Protein AF-A0A8T8E2N0-F1 (afdb_monomer)

Nearest PDB structures (foldseek):
  7aor-assembly1_af  TM=8.483E-01  e=5.051E+00  Trypanosoma cruzi strain CL Brener
  6n7m-assembly2_C  TM=6.785E-01  e=5.390E+00  Clostridioides difficile 630
  2kw6-assembly1_A  TM=5.102E-01  e=5.051E+00  Homo sapiens
  2lfh-assembly1_A  TM=3.226E-01  e=8.491E+00  Homo sapiens

Secondary structure (DSSP, 8-state):
-----------PPPHHHHHHHHHHHHHHHTSTTTTT-HHHHHHHHHHHHHHHHHTS-----TTS-----

Mean predicted aligned error: 13.11 Å

Organism: NCBI:txid2675099

Structure (mmCIF, N/CA/C/O backbone):
data_AF-A0A8T8E2N0-F1
#
_entry.id   AF-A0A8T8E2N0-F1
#
loop_
_atom_site.group_PDB
_atom_site.id
_atom_site.type_symbol
_atom_site.label_atom_id
_atom_site.label_alt_id
_atom_site.label_comp_id
_atom_site.label_asym_id
_atom_site.label_entity_id
_atom_site.label_seq_id
_atom_site.pdbx_PDB_ins_code
_atom_site.Cartn_x
_atom_site.Cartn_y
_atom_site.Cartn_z
_atom_site.occupancy
_atom_site.B_iso_or_equiv
_atom_site.auth_seq_id
_atom_site.auth_comp_id
_atom_site.auth_asym_id
_atom_site.auth_atom_id
_atom_site.pdbx_PDB_model_num
ATOM 1 N N . MET A 1 1 ? 13.062 -37.231 19.898 1.00 53.53 1 MET A N 1
ATOM 2 C CA . MET A 1 1 ? 12.576 -36.452 18.747 1.00 53.53 1 MET A CA 1
ATOM 3 C C . MET A 1 1 ? 11.925 -35.247 19.386 1.00 53.53 1 MET A C 1
ATOM 5 O O . MET A 1 1 ? 10.890 -35.414 20.011 1.00 53.53 1 MET A O 1
ATOM 9 N N . GLU A 1 2 ? 12.648 -34.134 19.454 1.00 53.47 2 GLU A N 1
ATOM 10 C CA . GLU A 1 2 ? 12.151 -32.899 20.067 1.00 53.47 2 GLU A CA 1
ATOM 11 C C . GLU A 1 2 ? 11.410 -32.143 18.960 1.00 53.47 2 GLU A C 1
ATOM 13 O O . GLU A 1 2 ? 11.993 -31.865 17.915 1.00 53.47 2 GLU A O 1
ATOM 18 N N . GLU A 1 3 ? 10.104 -31.936 19.133 1.00 56.53 3 GLU A N 1
ATOM 19 C CA . GLU A 1 3 ? 9.306 -31.076 18.258 1.00 56.53 3 GLU A 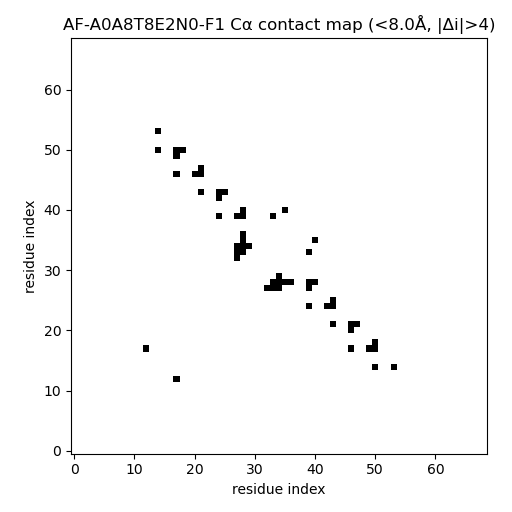CA 1
ATOM 20 C C . GLU A 1 3 ? 9.740 -29.627 18.495 1.00 56.53 3 GLU A C 1
ATOM 22 O O . GLU A 1 3 ? 9.492 -29.061 19.560 1.00 56.53 3 GLU A O 1
ATOM 27 N N . GLU A 1 4 ? 10.402 -29.022 17.510 1.00 51.97 4 GLU A N 1
ATOM 28 C CA . GLU A 1 4 ? 10.562 -27.572 17.460 1.00 51.97 4 GLU A CA 1
ATOM 29 C C . GLU A 1 4 ? 9.187 -26.964 17.168 1.00 51.97 4 GLU A C 1
ATOM 31 O O . GLU A 1 4 ? 8.709 -26.965 16.035 1.00 51.97 4 GLU A O 1
ATOM 36 N N . THR A 1 5 ? 8.505 -26.482 18.206 1.00 58.66 5 THR A N 1
ATOM 37 C CA . THR A 1 5 ? 7.293 -25.683 18.034 1.00 58.66 5 THR A CA 1
ATOM 38 C C . THR A 1 5 ? 7.693 -24.339 17.433 1.00 58.66 5 THR A C 1
ATOM 40 O O . THR A 1 5 ? 8.355 -23.538 18.098 1.00 58.66 5 THR A O 1
ATOM 43 N N . GLU A 1 6 ? 7.303 -24.092 16.184 1.00 58.72 6 GLU A N 1
ATOM 44 C CA . GLU A 1 6 ? 7.387 -22.780 15.547 1.00 58.72 6 GLU A CA 1
ATOM 45 C C . GLU A 1 6 ? 6.603 -21.771 16.401 1.00 58.72 6 GLU A C 1
ATOM 47 O O . GLU A 1 6 ? 5.374 -21.770 16.441 1.00 58.72 6 GLU A O 1
ATOM 52 N N . SER A 1 7 ? 7.328 -20.961 17.175 1.00 56.62 7 SER A N 1
ATOM 53 C CA . SER A 1 7 ? 6.744 -19.931 18.030 1.00 56.62 7 SER A CA 1
ATOM 54 C C . SER A 1 7 ? 6.343 -18.749 17.157 1.00 56.62 7 SER A C 1
ATOM 56 O O . SER A 1 7 ? 7.169 -17.902 16.811 1.00 56.62 7 SER A O 1
ATOM 58 N N . THR A 1 8 ? 5.075 -18.700 16.758 1.00 5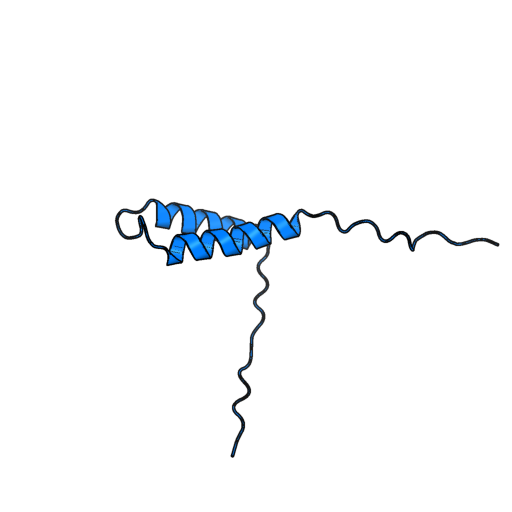7.62 8 THR A N 1
ATOM 59 C CA . THR A 1 8 ? 4.522 -17.550 16.044 1.00 57.62 8 THR A CA 1
ATOM 60 C C . THR A 1 8 ? 4.315 -16.410 17.039 1.00 57.62 8 THR A C 1
ATOM 62 O O . THR A 1 8 ? 3.343 -16.397 17.794 1.00 57.62 8 THR A O 1
ATOM 65 N N . VAL A 1 9 ? 5.244 -15.454 17.070 1.00 56.72 9 VAL A N 1
ATOM 66 C CA . VAL A 1 9 ? 5.043 -14.190 17.789 1.00 56.72 9 VAL A CA 1
ATOM 67 C C . VAL A 1 9 ? 4.054 -13.350 16.985 1.00 56.72 9 VAL A C 1
ATOM 69 O O . VAL A 1 9 ? 4.389 -12.869 15.903 1.00 56.72 9 VAL A O 1
ATOM 72 N N . SER A 1 10 ? 2.839 -13.174 17.504 1.00 61.69 10 SER A N 1
ATOM 73 C CA . SER A 1 10 ? 1.900 -12.185 16.970 1.00 61.69 10 SER A CA 1
ATOM 74 C C . SER A 1 10 ? 2.418 -10.789 17.302 1.00 61.69 10 SER A C 1
ATOM 76 O O . SER A 1 10 ? 2.412 -10.375 18.459 1.00 61.69 10 SER A O 1
ATOM 78 N N . LEU A 1 11 ? 2.915 -10.084 16.287 1.00 67.88 11 LEU A N 1
ATOM 79 C CA . LEU A 1 11 ? 3.217 -8.659 16.368 1.00 67.88 11 LEU A CA 1
ATOM 80 C C . LEU A 1 11 ? 1.948 -7.896 15.994 1.00 67.88 11 LEU A C 1
ATOM 82 O O . LEU A 1 11 ? 1.519 -7.938 14.842 1.00 67.88 11 LEU A O 1
ATOM 86 N N . GLU A 1 12 ? 1.347 -7.229 16.973 1.00 80.50 12 GLU A N 1
ATOM 87 C CA . GLU A 1 12 ? 0.277 -6.263 16.736 1.00 80.50 12 GLU A CA 1
ATOM 88 C C . GLU A 1 12 ? 0.911 -4.895 16.477 1.00 80.50 12 GLU A C 1
ATOM 90 O O . GLU A 1 12 ? 1.775 -4.454 17.236 1.00 80.50 12 GLU A O 1
ATOM 95 N N . PHE A 1 13 ? 0.509 -4.246 15.386 1.00 84.00 13 PHE A N 1
ATOM 96 C CA . PHE A 1 13 ? 0.914 -2.881 15.066 1.00 84.00 13 PHE A CA 1
ATOM 97 C C . PHE A 1 13 ? -0.217 -1.932 15.442 1.00 84.00 13 PHE A C 1
ATOM 99 O O . PHE A 1 13 ? -1.384 -2.217 15.178 1.00 84.00 13 PHE A O 1
ATOM 106 N N . THR A 1 14 ? 0.129 -0.794 16.030 1.00 89.19 14 THR A N 1
ATOM 107 C CA . THR A 1 14 ? -0.812 0.314 16.217 1.00 89.19 14 THR A CA 1
ATOM 108 C C . THR A 1 14 ? -1.154 0.971 14.877 1.00 89.19 14 THR A C 1
ATOM 110 O O . THR A 1 14 ? -0.373 0.889 13.925 1.00 89.19 14 THR A O 1
ATOM 113 N N . ASP A 1 15 ? -2.280 1.685 14.803 1.00 86.75 15 ASP A N 1
ATOM 114 C CA . ASP A 1 15 ? -2.668 2.417 13.587 1.00 86.75 15 ASP A CA 1
ATOM 115 C C . ASP A 1 15 ? -1.577 3.415 13.151 1.00 86.75 15 ASP A C 1
ATOM 117 O O . ASP A 1 15 ? -1.229 3.485 11.974 1.00 86.75 15 ASP A O 1
ATOM 121 N N . GLU A 1 16 ? -0.940 4.114 14.101 1.00 91.00 16 GLU A N 1
ATOM 122 C CA . GLU A 1 16 ? 0.165 5.043 13.811 1.00 91.00 16 GLU A CA 1
ATOM 123 C C . GLU A 1 16 ? 1.390 4.322 13.215 1.00 91.00 16 GLU A C 1
ATOM 125 O O . GLU A 1 16 ? 2.076 4.844 12.329 1.00 91.00 16 GLU A O 1
ATOM 130 N N . GLU A 1 17 ? 1.688 3.108 13.681 1.00 92.56 17 GLU A N 1
ATOM 131 C CA . GLU A 1 17 ? 2.764 2.295 13.115 1.00 92.56 17 GLU A CA 1
ATOM 132 C C . GLU A 1 17 ? 2.413 1.809 11.710 1.00 92.56 17 GLU A C 1
ATOM 134 O O . GLU A 1 17 ? 3.262 1.884 10.819 1.00 92.56 17 GLU A O 1
ATOM 139 N N . ILE A 1 18 ? 1.168 1.385 11.483 1.00 91.50 18 ILE A N 1
ATOM 140 C CA . ILE A 1 18 ? 0.670 0.983 10.163 1.00 91.50 18 ILE A CA 1
ATOM 141 C C . ILE A 1 18 ? 0.764 2.156 9.178 1.00 91.50 18 ILE A C 1
ATOM 143 O O . ILE A 1 18 ? 1.296 1.988 8.078 1.00 91.50 18 ILE A O 1
ATOM 147 N N . GLU A 1 19 ? 0.346 3.359 9.575 1.00 92.00 19 GLU A N 1
ATOM 148 C CA . GLU A 1 19 ? 0.458 4.570 8.753 1.00 92.00 19 GLU A CA 1
ATOM 149 C C . GLU A 1 19 ? 1.915 4.892 8.395 1.00 92.00 19 GLU A C 1
ATOM 151 O O . GLU A 1 19 ? 2.241 5.151 7.230 1.00 92.00 19 GLU A O 1
ATOM 156 N N . ARG A 1 20 ? 2.828 4.831 9.375 1.00 94.50 20 ARG A N 1
ATOM 157 C CA . ARG A 1 20 ? 4.262 5.059 9.134 1.00 94.50 20 ARG A CA 1
ATOM 158 C C . ARG A 1 20 ? 4.856 4.007 8.200 1.00 94.50 20 ARG A C 1
ATOM 160 O O . ARG A 1 20 ? 5.657 4.353 7.328 1.00 94.50 20 ARG A O 1
ATOM 167 N N . ILE A 1 21 ? 4.466 2.742 8.349 1.00 94.25 21 ILE A N 1
ATOM 168 C CA . ILE A 1 21 ? 4.893 1.650 7.467 1.00 94.25 21 ILE A CA 1
ATOM 169 C C . ILE A 1 21 ? 4.396 1.903 6.041 1.00 94.25 21 ILE A C 1
ATOM 171 O O . ILE A 1 21 ? 5.196 1.865 5.104 1.00 94.25 21 ILE A O 1
ATOM 175 N N . LEU A 1 22 ? 3.115 2.235 5.863 1.00 94.75 22 LEU A N 1
ATOM 176 C CA . LEU A 1 22 ? 2.533 2.553 4.556 1.00 94.75 22 LEU A CA 1
ATOM 177 C C . LEU A 1 22 ? 3.221 3.750 3.890 1.00 94.75 22 LEU A C 1
ATOM 179 O O . LEU A 1 22 ? 3.496 3.711 2.685 1.00 94.75 22 LEU A O 1
ATOM 183 N N . MET A 1 23 ? 3.573 4.783 4.660 1.00 95.69 23 MET A N 1
ATOM 184 C CA . MET A 1 23 ? 4.339 5.925 4.159 1.00 95.69 23 MET A CA 1
ATOM 185 C C . MET A 1 23 ? 5.716 5.487 3.637 1.00 95.69 23 MET A C 1
ATOM 187 O O . MET A 1 23 ? 6.081 5.808 2.503 1.00 95.69 23 MET A O 1
ATOM 191 N N . CYS A 1 24 ? 6.465 4.708 4.422 1.00 95.81 24 CYS A N 1
ATOM 192 C CA . CYS A 1 24 ? 7.774 4.186 4.024 1.00 95.81 24 CYS A CA 1
ATOM 193 C C . CYS A 1 24 ? 7.694 3.292 2.778 1.00 95.81 24 CYS A C 1
ATOM 195 O O . CYS A 1 24 ? 8.503 3.439 1.859 1.00 95.81 24 CYS A O 1
ATOM 197 N N . LEU A 1 25 ? 6.703 2.400 2.710 1.00 95.00 25 LEU A N 1
ATOM 198 C CA . LEU A 1 25 ? 6.492 1.523 1.558 1.00 95.00 25 LEU A CA 1
ATOM 199 C C . LEU A 1 25 ? 6.124 2.317 0.300 1.00 95.00 25 LEU A C 1
ATOM 201 O O . LEU A 1 25 ? 6.616 2.017 -0.786 1.00 95.00 25 LEU A O 1
ATOM 205 N N . THR A 1 26 ? 5.329 3.379 0.439 1.00 94.06 26 THR A N 1
ATOM 206 C CA . THR A 1 26 ? 4.985 4.272 -0.677 1.00 94.06 26 THR A CA 1
ATOM 207 C C . THR A 1 26 ? 6.215 5.010 -1.203 1.00 94.06 26 THR A C 1
ATOM 209 O O . THR A 1 26 ? 6.400 5.128 -2.417 1.00 94.06 26 THR A O 1
ATOM 212 N N . LEU A 1 27 ? 7.100 5.476 -0.317 1.00 95.19 27 LEU A N 1
ATOM 213 C CA . LEU A 1 27 ? 8.378 6.071 -0.718 1.00 95.19 27 LEU A CA 1
ATOM 214 C C . LEU A 1 27 ? 9.273 5.048 -1.427 1.00 95.19 27 LEU A C 1
ATOM 216 O O . LEU A 1 27 ? 9.849 5.361 -2.468 1.00 95.19 27 LEU A O 1
ATOM 220 N N . ALA A 1 28 ? 9.343 3.817 -0.911 1.00 94.38 28 ALA A N 1
ATOM 221 C CA . ALA A 1 28 ? 10.090 2.734 -1.539 1.00 94.38 28 ALA A CA 1
ATOM 222 C C . ALA A 1 28 ? 9.545 2.417 -2.937 1.00 94.38 28 ALA A C 1
ATOM 224 O O . ALA A 1 28 ? 10.311 2.393 -3.891 1.00 94.38 28 ALA A O 1
ATOM 225 N N . ARG A 1 29 ? 8.228 2.276 -3.104 1.00 94.12 29 ARG A N 1
ATOM 226 C CA . ARG A 1 29 ? 7.585 2.020 -4.405 1.00 94.12 29 ARG A CA 1
ATOM 227 C C . ARG A 1 29 ? 7.963 3.054 -5.472 1.00 94.12 29 ARG A C 1
ATOM 229 O O . ARG A 1 29 ? 8.176 2.706 -6.633 1.00 94.12 29 ARG A O 1
ATOM 236 N N . ASN A 1 30 ? 8.082 4.318 -5.072 1.00 93.19 30 ASN A N 1
ATOM 237 C CA . ASN A 1 30 ? 8.461 5.424 -5.954 1.00 93.19 30 ASN A CA 1
ATOM 238 C C . ASN A 1 30 ? 9.985 5.590 -6.125 1.00 93.19 30 ASN A C 1
ATOM 240 O O . ASN A 1 30 ? 10.427 6.444 -6.894 1.00 93.19 30 ASN A O 1
ATOM 244 N N . SER A 1 31 ? 10.798 4.793 -5.428 1.00 94.81 31 SER A N 1
ATOM 245 C CA . SER A 1 31 ? 12.249 4.771 -5.610 1.00 94.81 31 SER A CA 1
ATOM 246 C C . SER A 1 31 ? 12.621 3.986 -6.870 1.00 94.81 31 SER A C 1
ATOM 248 O O . SER A 1 31 ? 12.153 2.856 -7.027 1.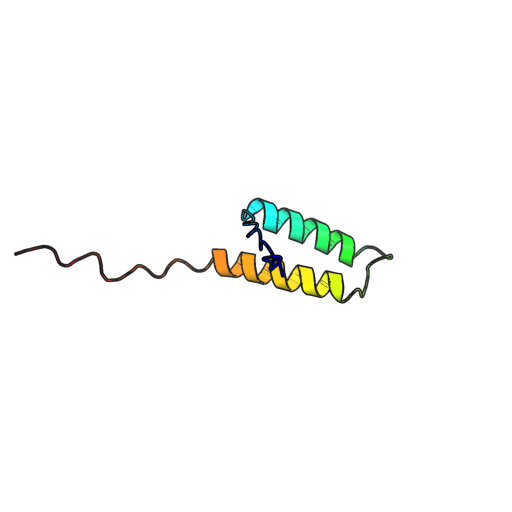00 94.81 31 SER A O 1
ATOM 250 N N . PRO A 1 32 ? 13.554 4.483 -7.706 1.00 92.94 32 PRO A N 1
ATOM 251 C CA . PRO A 1 32 ? 14.020 3.781 -8.906 1.00 92.94 32 PRO A CA 1
ATOM 252 C C . PRO A 1 32 ? 14.505 2.343 -8.671 1.00 92.94 32 PRO A C 1
ATOM 254 O O . PRO A 1 32 ? 14.527 1.540 -9.595 1.00 92.94 32 PRO A O 1
ATOM 257 N N . GLN A 1 33 ? 14.922 2.021 -7.444 1.00 92.12 33 GLN A N 1
ATOM 258 C CA . GLN A 1 33 ? 15.454 0.707 -7.064 1.00 92.12 33 GLN A CA 1
ATOM 259 C C . GLN A 1 33 ? 14.359 -0.337 -6.801 1.00 92.12 33 GLN A C 1
ATOM 261 O O . GLN A 1 33 ? 14.628 -1.532 -6.830 1.00 92.12 33 GLN A O 1
ATOM 266 N N . MET A 1 34 ? 13.146 0.120 -6.494 1.00 89.25 34 MET A N 1
ATOM 267 C CA . MET A 1 34 ? 12.041 -0.695 -5.979 1.00 89.25 34 MET A CA 1
ATOM 268 C C . MET A 1 34 ? 10.757 -0.510 -6.807 1.00 89.25 34 MET A C 1
ATOM 270 O O . MET A 1 34 ? 9.766 -1.201 -6.571 1.00 89.25 34 MET A O 1
ATOM 274 N N . THR A 1 35 ? 10.758 0.390 -7.796 1.00 91.31 35 THR A N 1
ATOM 275 C CA . THR A 1 35 ? 9.648 0.572 -8.736 1.00 91.31 35 THR A CA 1
ATOM 276 C C . THR A 1 35 ? 9.328 -0.729 -9.472 1.00 91.31 35 THR A C 1
ATOM 278 O O . THR A 1 35 ? 10.205 -1.360 -10.057 1.00 91.31 35 THR A O 1
ATOM 281 N N . GLY A 1 36 ? 8.051 -1.121 -9.454 1.00 88.94 36 GLY A N 1
ATOM 282 C CA . GLY A 1 36 ? 7.571 -2.369 -10.059 1.00 88.94 36 GLY A CA 1
ATOM 283 C C . GLY A 1 36 ? 7.828 -3.624 -9.218 1.00 88.94 36 GLY A C 1
ATOM 284 O O . GLY A 1 36 ? 7.599 -4.733 -9.699 1.00 88.94 36 GLY A O 1
ATOM 285 N N . SER A 1 37 ? 8.305 -3.478 -7.977 1.00 95.19 37 SER A N 1
ATOM 286 C CA . SER A 1 37 ? 8.466 -4.600 -7.054 1.00 95.19 37 SER A CA 1
ATOM 287 C C . SER A 1 37 ? 7.113 -5.096 -6.545 1.00 95.19 37 SER A C 1
ATOM 289 O O . SER A 1 37 ? 6.475 -4.451 -5.712 1.00 95.19 37 SER A O 1
ATOM 291 N N . LEU A 1 38 ? 6.728 -6.300 -6.977 1.00 94.44 38 LEU A N 1
ATOM 292 C CA . LEU A 1 38 ? 5.515 -6.977 -6.506 1.00 94.44 38 LEU A CA 1
ATOM 293 C C . LEU A 1 38 ? 5.515 -7.206 -4.990 1.00 94.44 38 LEU A C 1
ATOM 295 O O . LEU A 1 38 ? 4.457 -7.204 -4.378 1.00 94.44 38 LEU A O 1
ATOM 299 N N . ALA A 1 39 ? 6.689 -7.374 -4.375 1.00 93.69 39 ALA A N 1
ATOM 300 C CA . ALA A 1 39 ? 6.795 -7.541 -2.927 1.00 93.69 39 ALA A CA 1
ATOM 301 C C . ALA A 1 39 ? 6.429 -6.254 -2.172 1.00 93.69 39 ALA A C 1
ATOM 303 O O . ALA A 1 39 ? 5.808 -6.313 -1.115 1.00 93.69 39 ALA A O 1
ATOM 304 N N . VAL A 1 40 ? 6.793 -5.087 -2.714 1.00 93.88 40 VAL A N 1
ATOM 305 C CA . VAL A 1 40 ? 6.417 -3.797 -2.117 1.00 93.88 40 VAL A CA 1
ATOM 306 C C . VAL A 1 40 ? 4.923 -3.551 -2.304 1.00 93.88 40 VAL A C 1
ATOM 308 O O . VAL A 1 40 ? 4.258 -3.144 -1.356 1.00 93.88 40 VAL A O 1
ATOM 311 N N . ASP A 1 41 ? 4.386 -3.847 -3.490 1.00 93.75 41 ASP A N 1
ATOM 312 C CA . ASP A 1 41 ? 2.951 -3.722 -3.758 1.00 93.75 41 ASP A CA 1
ATOM 313 C C . ASP A 1 41 ? 2.112 -4.668 -2.866 1.00 93.75 41 ASP A C 1
ATOM 315 O O . ASP A 1 41 ? 1.090 -4.243 -2.326 1.00 93.75 41 ASP A O 1
ATOM 319 N N . ASP A 1 42 ? 2.563 -5.910 -2.639 1.00 94.81 42 ASP A N 1
ATOM 320 C CA . ASP A 1 42 ? 1.914 -6.870 -1.728 1.00 94.81 42 ASP A CA 1
ATOM 321 C C . ASP A 1 42 ? 1.916 -6.378 -0.275 1.00 94.81 42 ASP A C 1
ATOM 323 O O . ASP A 1 42 ? 0.878 -6.365 0.387 1.00 94.81 42 ASP A O 1
ATOM 327 N N . LEU A 1 43 ? 3.064 -5.896 0.215 1.00 93.94 43 LEU A N 1
ATOM 328 C CA . LEU A 1 43 ? 3.159 -5.346 1.567 1.00 93.94 43 LEU A CA 1
ATOM 329 C C . LEU A 1 43 ? 2.226 -4.144 1.750 1.00 93.94 43 LEU A C 1
ATOM 331 O O . LEU A 1 43 ? 1.529 -4.070 2.760 1.00 93.94 43 LEU A O 1
ATOM 335 N N . ILE A 1 44 ? 2.151 -3.239 0.768 1.00 94.25 44 ILE A N 1
ATOM 336 C CA . ILE A 1 44 ? 1.213 -2.109 0.812 1.00 94.25 44 ILE A CA 1
ATOM 337 C C . ILE A 1 44 ? -0.229 -2.613 0.912 1.00 94.25 44 ILE A C 1
ATOM 339 O O . ILE A 1 44 ? -0.973 -2.132 1.762 1.00 94.25 44 ILE A O 1
ATOM 343 N N . ALA A 1 45 ? -0.624 -3.592 0.093 1.00 93.88 45 ALA A N 1
ATOM 344 C CA . ALA A 1 45 ? -1.982 -4.136 0.113 1.00 93.88 45 ALA A CA 1
ATOM 345 C C . ALA A 1 45 ? -2.338 -4.770 1.469 1.00 93.88 45 ALA A C 1
ATOM 347 O O . ALA A 1 45 ? -3.434 -4.548 1.989 1.00 93.88 45 ALA A O 1
ATOM 348 N N . ARG A 1 46 ? -1.405 -5.513 2.073 1.00 91.12 46 ARG A N 1
ATOM 349 C CA . ARG A 1 46 ? -1.602 -6.155 3.381 1.00 91.12 46 ARG A CA 1
ATOM 350 C C . ARG A 1 46 ? -1.778 -5.138 4.508 1.00 91.12 46 ARG A C 1
ATOM 352 O O . ARG A 1 46 ? -2.721 -5.256 5.284 1.00 91.12 46 ARG A O 1
ATOM 359 N N . PHE A 1 47 ? -0.922 -4.118 4.573 1.00 91.00 47 PHE A N 1
ATOM 360 C CA . PHE A 1 47 ? -1.031 -3.079 5.603 1.00 91.00 47 PHE A CA 1
ATOM 361 C C . PHE A 1 47 ? -2.232 -2.146 5.379 1.00 91.00 47 PHE A C 1
ATOM 363 O O . PHE A 1 47 ? -2.877 -1.749 6.344 1.00 91.00 47 PHE A O 1
ATOM 370 N N . ALA A 1 48 ? -2.592 -1.848 4.126 1.00 89.31 48 ALA A N 1
ATOM 371 C CA . ALA A 1 48 ? -3.780 -1.051 3.811 1.00 89.31 48 ALA A CA 1
ATOM 372 C C . ALA A 1 48 ? -5.087 -1.785 4.155 1.00 89.31 48 ALA A C 1
ATOM 374 O O . ALA A 1 48 ? -6.060 -1.154 4.558 1.00 89.31 48 ALA A O 1
ATOM 375 N N . THR A 1 49 ? -5.109 -3.115 4.022 1.00 88.44 49 THR A N 1
ATOM 376 C CA . THR A 1 49 ? -6.254 -3.936 4.447 1.00 88.44 49 THR A CA 1
ATOM 377 C C . THR A 1 49 ? -6.435 -3.854 5.961 1.00 88.44 49 THR A C 1
ATOM 379 O O . THR A 1 49 ? -7.533 -3.553 6.416 1.00 88.44 49 THR A O 1
ATOM 382 N N . HIS A 1 50 ? -5.348 -3.998 6.726 1.00 80.06 50 HIS A N 1
ATOM 383 C CA . HIS A 1 50 ? -5.375 -3.845 8.184 1.00 80.06 50 HIS A CA 1
ATOM 384 C C . HIS A 1 50 ? -5.841 -2.456 8.642 1.00 80.06 50 HIS A C 1
ATOM 386 O O . HIS A 1 50 ? -6.631 -2.364 9.577 1.00 80.06 50 HIS A O 1
ATOM 392 N N . ALA A 1 51 ? -5.400 -1.385 7.972 1.00 78.00 51 ALA A N 1
ATOM 393 C CA . ALA A 1 51 ? -5.853 -0.027 8.280 1.00 78.00 51 ALA A CA 1
ATO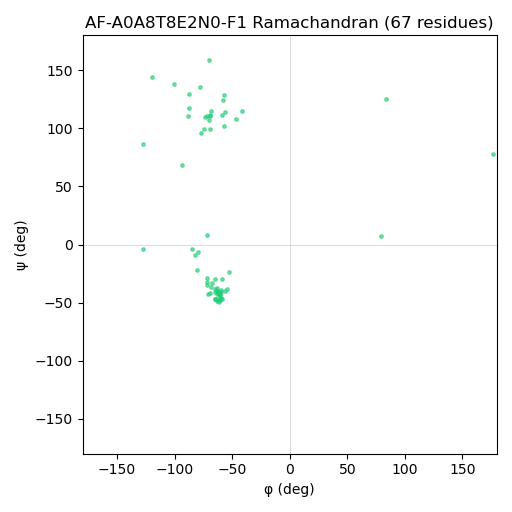M 394 C C . ALA A 1 51 ? -7.374 0.140 8.076 1.00 78.00 51 ALA A C 1
ATOM 396 O O . ALA A 1 51 ? -8.054 0.700 8.929 1.00 78.00 51 ALA A O 1
ATOM 397 N N . ASN A 1 52 ? -7.925 -0.406 6.985 1.00 71.94 52 ASN A N 1
ATOM 398 C CA . ASN A 1 52 ? -9.364 -0.331 6.696 1.00 71.94 52 ASN A CA 1
ATOM 399 C C . ASN A 1 52 ? -10.220 -1.215 7.622 1.00 71.94 52 ASN A C 1
ATOM 401 O O . ASN A 1 52 ? -11.390 -0.913 7.850 1.00 71.94 52 ASN A O 1
ATOM 405 N N . GLU A 1 53 ? -9.674 -2.321 8.133 1.00 66.75 53 GLU A N 1
ATOM 406 C CA . GLU A 1 53 ? -10.366 -3.188 9.096 1.00 66.75 53 GLU A CA 1
ATOM 407 C C . GLU A 1 53 ? -10.477 -2.537 10.485 1.00 66.75 53 GLU A C 1
ATOM 409 O O . GLU A 1 53 ? -11.489 -2.729 11.156 1.00 66.75 53 GLU A O 1
ATOM 414 N N . SER A 1 54 ? -9.495 -1.715 10.878 1.00 56.72 54 SER A N 1
ATOM 415 C CA . SER A 1 54 ? -9.528 -0.902 12.109 1.00 56.72 54 SER A CA 1
ATOM 41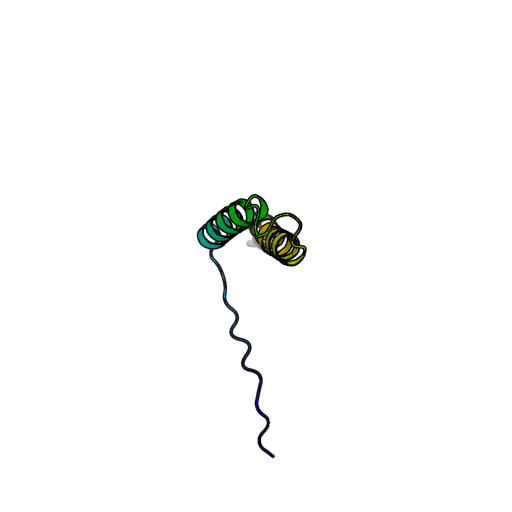6 C C . SER A 1 54 ? -10.639 0.168 12.078 1.00 56.72 54 SER A C 1
ATOM 418 O O . SER A 1 54 ? -11.232 0.498 13.104 1.00 56.72 54 SER A O 1
ATOM 420 N N . GLU A 1 55 ? -10.994 0.666 10.886 1.00 51.03 55 GLU A N 1
ATOM 421 C CA . GLU A 1 55 ? -12.043 1.680 10.690 1.00 51.03 55 GLU A CA 1
ATOM 422 C C . GLU A 1 55 ? -13.478 1.127 10.648 1.00 51.03 55 GLU A C 1
ATOM 424 O O . GLU A 1 55 ? -14.428 1.918 10.665 1.00 51.03 55 GLU A O 1
ATOM 429 N N . MET A 1 56 ? -13.693 -0.196 10.598 1.00 45.81 56 MET A N 1
ATOM 430 C CA . MET A 1 56 ? -15.052 -0.723 10.739 1.00 45.81 56 MET A CA 1
ATOM 431 C C . MET A 1 56 ? -15.523 -0.477 12.177 1.00 45.81 56 MET A C 1
ATOM 433 O O . MET A 1 56 ? -14.961 -1.070 13.100 1.00 45.81 56 MET A O 1
ATOM 437 N N . PRO A 1 57 ? -16.563 0.354 12.410 1.00 44.81 57 PRO A N 1
ATOM 438 C CA . PRO A 1 57 ? -17.124 0.473 13.743 1.00 44.81 57 PRO A CA 1
ATOM 439 C C . PRO A 1 57 ? -17.569 -0.924 14.157 1.00 44.81 57 PRO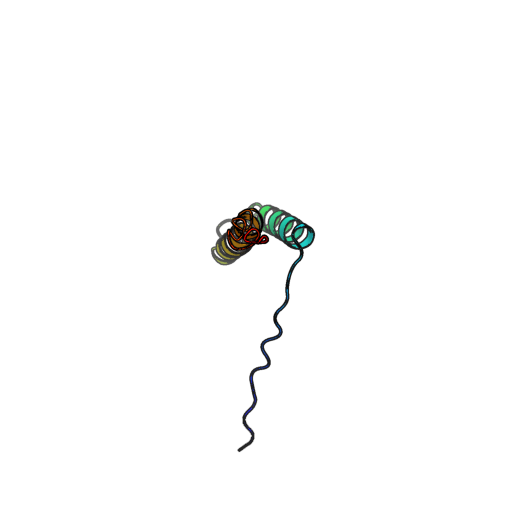 A C 1
ATOM 441 O O . PRO A 1 57 ? -18.330 -1.567 13.427 1.00 44.81 57 PRO A O 1
ATOM 444 N N . ALA A 1 58 ? -17.064 -1.395 15.301 1.00 54.97 58 ALA A N 1
ATOM 445 C CA . ALA A 1 58 ? -17.605 -2.561 15.973 1.00 54.97 58 ALA A CA 1
ATOM 446 C C . ALA A 1 58 ? -19.119 -2.366 15.997 1.00 54.97 58 ALA A C 1
ATOM 448 O O . ALA A 1 58 ? -19.614 -1.432 16.626 1.00 54.97 58 ALA A O 1
ATOM 449 N N . VAL A 1 59 ? -19.830 -3.147 15.185 1.00 57.12 59 VAL A N 1
ATOM 450 C CA . VAL A 1 59 ? -21.275 -3.023 15.049 1.00 57.12 59 VAL A CA 1
ATOM 451 C C . VAL A 1 59 ? -21.813 -3.249 16.452 1.00 57.12 59 VAL A C 1
ATOM 453 O O . VAL A 1 59 ? -21.621 -4.340 16.987 1.00 57.12 59 VAL A O 1
ATOM 456 N N . ASP A 1 60 ? -22.365 -2.188 17.052 1.00 51.44 60 ASP A N 1
ATOM 457 C CA . ASP A 1 60 ? -22.876 -2.177 18.419 1.00 51.44 60 ASP A CA 1
ATOM 458 C C . ASP A 1 60 ? -23.636 -3.474 18.676 1.00 51.44 60 ASP A C 1
ATOM 460 O O . ASP A 1 60 ? -24.648 -3.763 18.032 1.00 51.44 60 ASP A O 1
ATOM 464 N N . ASP A 1 61 ? -23.097 -4.271 19.591 1.00 55.44 61 ASP A N 1
ATOM 465 C CA . ASP A 1 61 ? -23.698 -5.507 20.050 1.00 55.44 61 ASP A CA 1
ATOM 466 C C . ASP A 1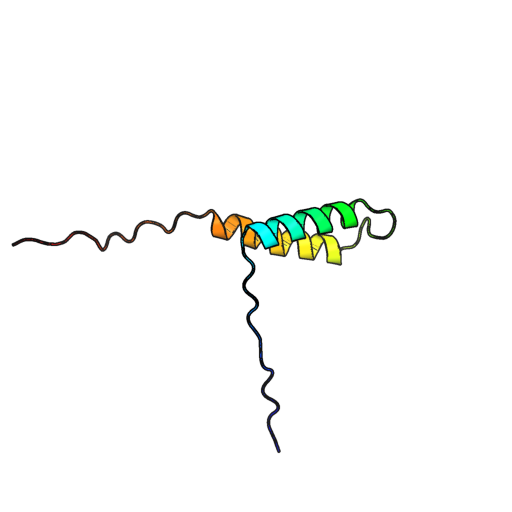 61 ? -25.112 -5.179 20.574 1.00 55.44 61 ASP A C 1
ATOM 468 O O . ASP A 1 61 ? -25.250 -4.462 21.575 1.00 55.44 61 ASP A O 1
ATOM 472 N N . PRO A 1 62 ? -26.199 -5.657 19.934 1.00 56.19 62 PRO A N 1
ATOM 473 C CA . PRO A 1 62 ? -27.555 -5.325 20.359 1.00 56.19 62 PRO A CA 1
ATOM 474 C C . PRO A 1 62 ? -27.955 -6.015 21.675 1.00 56.19 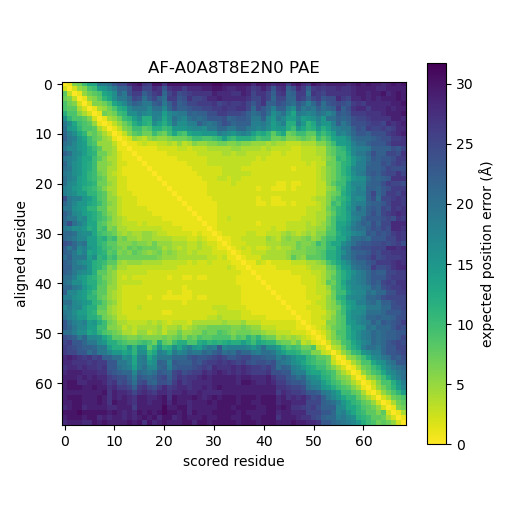62 PRO A C 1
ATOM 476 O O . PRO A 1 62 ? -29.117 -5.947 22.075 1.00 56.19 62 PRO A O 1
ATOM 479 N N . THR A 1 63 ? -27.034 -6.680 22.379 1.00 58.34 63 THR A N 1
ATOM 480 C CA . THR A 1 63 ? -27.331 -7.346 23.655 1.00 58.34 63 THR A CA 1
ATOM 481 C C . THR A 1 63 ? -27.371 -6.408 24.868 1.00 58.34 63 THR A C 1
ATOM 483 O O . THR A 1 63 ? -27.843 -6.816 25.932 1.00 58.34 63 THR A O 1
ATOM 486 N N . THR A 1 64 ? -27.012 -5.126 24.730 1.00 57.34 64 THR A N 1
ATOM 487 C CA . THR A 1 64 ? -27.112 -4.148 25.833 1.00 57.34 64 THR A CA 1
ATOM 488 C C . THR A 1 64 ? -28.432 -3.368 25.804 1.00 57.34 64 THR A C 1
ATOM 490 O O . THR A 1 64 ? -28.441 -2.174 25.528 1.00 57.34 64 THR A O 1
ATOM 493 N N . ASN A 1 65 ? -29.564 -4.034 26.071 1.00 53.62 65 ASN A N 1
ATOM 494 C CA . ASN A 1 65 ? -30.701 -3.473 26.832 1.00 53.62 65 ASN A CA 1
ATOM 495 C C . ASN A 1 65 ? -31.882 -4.456 26.902 1.00 53.62 65 ASN A C 1
ATOM 497 O O . ASN A 1 65 ? -32.908 -4.282 26.247 1.00 53.62 65 ASN A O 1
ATOM 501 N N . ILE A 1 66 ? -31.782 -5.453 27.782 1.00 60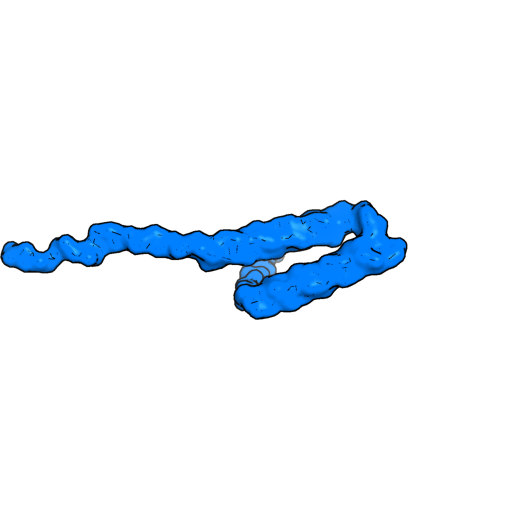.47 66 ILE A N 1
ATOM 502 C CA . ILE A 1 66 ? -32.968 -5.947 28.490 1.00 60.47 66 ILE A CA 1
ATOM 503 C C . ILE A 1 66 ? -32.641 -5.919 29.985 1.00 60.47 66 ILE A C 1
ATOM 505 O O . ILE A 1 66 ? -32.152 -6.886 30.561 1.00 60.47 66 ILE A O 1
ATOM 509 N N . GLN A 1 67 ? -32.876 -4.764 30.608 1.00 58.41 67 GLN A N 1
ATOM 510 C CA . GLN A 1 67 ? -33.129 -4.670 32.044 1.00 58.41 67 GLN A CA 1
ATOM 511 C C . GLN A 1 67 ? -34.521 -4.068 32.270 1.00 58.41 67 GLN A C 1
ATOM 513 O O . GLN A 1 67 ? -34.897 -3.129 31.570 1.00 58.41 67 GLN A O 1
ATOM 518 N N . LYS A 1 68 ? -35.175 -4.582 33.325 1.00 53.31 68 LYS A N 1
ATOM 519 C CA . LYS A 1 68 ? -36.525 -4.326 33.873 1.00 53.31 68 LYS A CA 1
ATOM 520 C C . LYS A 1 68 ? -37.659 -5.102 33.192 1.00 53.31 68 LYS A C 1
ATOM 522 O O . LYS A 1 68 ? -37.785 -5.052 31.978 1.00 53.31 68 LYS A O 1
ATOM 527 N N . ASP A 1 69 ? -38.483 -5.871 33.902 1.00 51.38 69 ASP A N 1
ATOM 528 C CA . ASP A 1 69 ? -38.874 -5.865 35.329 1.00 51.38 69 ASP A CA 1
ATOM 529 C C . ASP A 1 69 ? -38.870 -7.269 35.961 1.00 51.38 69 ASP A C 1
ATOM 531 O O . ASP A 1 69 ? -39.135 -8.255 35.234 1.00 51.38 69 ASP A O 1
#

pLDDT: mean 76.84, std 18.0, range [44.81, 95.81]

Solvent-accessible surface area (backbone atoms only — not comparable to full-atom values): 4585 Å² total; per-residue (Å²): 137,82,82,82,74,83,79,79,77,83,80,84,75,52,72,71,53,46,52,52,50,48,51,53,47,54,55,42,43,74,31,90,91,38,52,90,38,63,69,54,55,48,51,46,53,56,49,52,49,53,56,58,59,70,67,53,72,78,73,77,69,85,80,84,77,86,78,88,133

Radius of gyration: 19.91 Å; Cα contacts (8 Å, |Δi|>4): 28; chains: 1; bounding box: 54×42×45 Å

Sequence (69 aa):
MEEETESTVSLEFTDEEIERILMCLTLARNSPQMTGSLAVDDLIARFATHANESEMPAVDDPTTNIQKD

Foldseek 3Di:
DDDPDPDDDDDDDDLVRLVVLLVVLVVQCPDPVCPPPPVSVVSNVVSVVVNVVVPPPPPPDPPPDDDDD